Protein AF-A0A928Q8C6-F1 (afdb_monomer)

Secondary structure (DSSP, 8-state):
--HHHHHHTT-TTSPPS-SHHHH-GGGSTT---HHHHHHHTHHHHHHHHHHHHHHHHHHHHHHHHHHH--

Sequence (70 aa):
MSPNKAIEHGKEHRRPYRGSKAVDYTCRNHGTCDWCKSNRMYNEKRELEKMKCRLTDFQQHINEYSNETA

Solvent-accessible surface area (backbone atoms only — not comparable to full-atom values): 4241 Å² total; per-residue (Å²): 133,60,69,68,67,26,57,79,67,76,43,69,86,54,80,74,93,71,58,61,54,73,78,34,74,38,54,31,92,94,30,76,30,64,70,64,44,50,64,70,43,43,65,60,53,53,51,52,50,55,52,49,52,55,52,50,55,52,51,49,53,51,50,52,54,50,62,74,75,105

pLDDT: mean 90.68, std 7.37, range [62.44, 97.88]

Structure (mmCIF, N/CA/C/O backbone):
data_AF-A0A928Q8C6-F1
#
_entry.id   AF-A0A928Q8C6-F1
#
loop_
_atom_site.group_PDB
_atom_site.id
_atom_site.type_symbol
_atom_site.label_atom_id
_atom_site.label_alt_id
_atom_site.label_comp_id
_atom_site.label_asym_id
_atom_site.label_entity_id
_atom_site.label_seq_id
_atom_site.pdbx_PDB_ins_code
_atom_site.Cartn_x
_atom_site.Cartn_y
_atom_site.Cartn_z
_atom_site.occupancy
_atom_site.B_iso_or_equiv
_atom_site.auth_seq_id
_atom_site.auth_comp_id
_atom_site.auth_asym_id
_atom_site.auth_atom_id
_atom_site.pdbx_PDB_model_num
ATOM 1 N N . MET A 1 1 ? 12.201 0.346 -29.232 1.00 62.44 1 MET A N 1
ATOM 2 C CA . MET A 1 1 ? 13.426 1.140 -29.475 1.00 62.44 1 MET A CA 1
ATOM 3 C C . MET A 1 1 ? 14.413 0.255 -30.205 1.00 62.44 1 MET A C 1
ATOM 5 O O . MET A 1 1 ? 14.643 -0.849 -29.734 1.00 62.44 1 MET A O 1
ATOM 9 N N . SER A 1 2 ? 1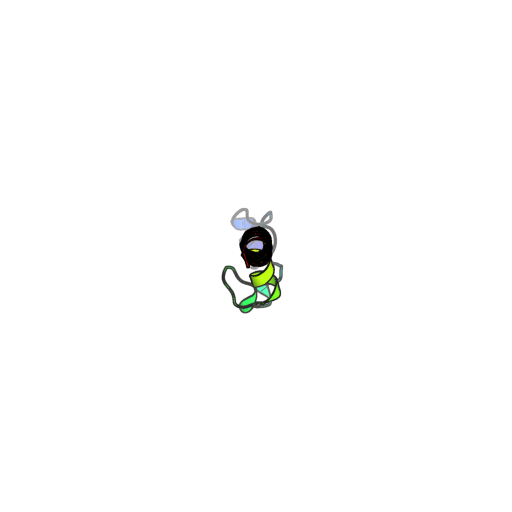4.926 0.697 -31.354 1.00 76.12 2 SER A N 1
ATOM 10 C CA . SER A 1 2 ? 15.993 -0.023 -32.063 1.00 76.12 2 SER A CA 1
ATOM 11 C C . SER A 1 2 ? 17.310 0.095 -31.273 1.00 76.12 2 SER A C 1
ATOM 13 O O . SER A 1 2 ? 17.564 1.184 -30.746 1.00 76.12 2 SER A O 1
ATOM 15 N N . PRO A 1 3 ? 18.139 -0.963 -31.182 1.00 73.25 3 PRO A N 1
ATOM 16 C CA . PRO A 1 3 ? 19.419 -0.941 -30.465 1.00 73.25 3 PRO A CA 1
ATOM 17 C C . PRO A 1 3 ? 20.344 0.206 -30.894 1.00 73.25 3 PRO A C 1
ATOM 19 O O . PRO A 1 3 ? 20.928 0.875 -30.046 1.00 73.25 3 PRO A O 1
ATOM 22 N N . ASN A 1 4 ? 20.387 0.515 -32.192 1.00 84.06 4 ASN A N 1
ATOM 23 C CA . ASN A 1 4 ? 21.275 1.542 -32.750 1.00 84.06 4 ASN A CA 1
ATOM 24 C C . ASN A 1 4 ? 20.948 2.950 -32.223 1.00 84.06 4 ASN A C 1
ATOM 26 O O . ASN A 1 4 ? 21.846 3.691 -31.839 1.00 84.06 4 ASN A O 1
ATOM 30 N N . LYS A 1 5 ? 19.654 3.281 -32.092 1.00 84.38 5 LYS A N 1
ATOM 31 C CA . LYS A 1 5 ? 19.201 4.553 -31.495 1.00 84.38 5 LYS A CA 1
ATOM 32 C C . LYS A 1 5 ?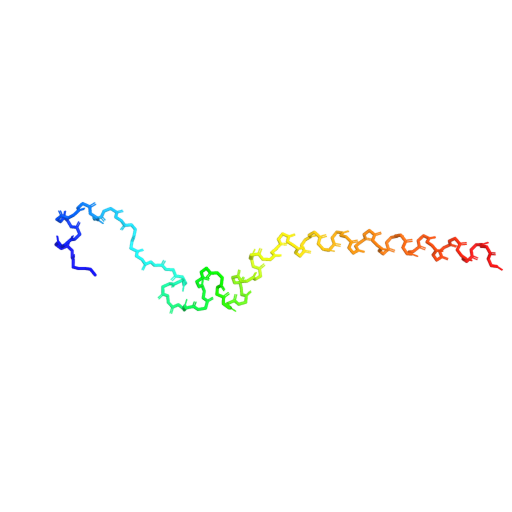 19.494 4.651 -29.998 1.00 84.38 5 LYS A C 1
ATOM 34 O O . LYS A 1 5 ? 19.545 5.750 -29.453 1.00 84.38 5 LYS A O 1
ATOM 39 N N . ALA A 1 6 ? 19.593 3.522 -29.298 1.00 84.50 6 ALA A N 1
ATOM 40 C CA . ALA A 1 6 ? 19.941 3.534 -27.883 1.00 84.50 6 ALA A CA 1
ATOM 41 C C . ALA A 1 6 ? 21.432 3.844 -27.700 1.00 84.50 6 ALA A C 1
ATOM 43 O O . ALA A 1 6 ? 21.749 4.685 -26.869 1.00 84.50 6 ALA A O 1
ATOM 44 N N . ILE A 1 7 ? 22.296 3.237 -28.520 1.00 86.69 7 ILE A N 1
ATOM 45 C CA . ILE A 1 7 ? 23.752 3.444 -28.512 1.00 86.69 7 ILE A CA 1
ATOM 46 C C . ILE A 1 7 ? 24.109 4.887 -28.897 1.00 86.69 7 ILE A C 1
ATOM 48 O O . ILE A 1 7 ? 24.862 5.540 -28.184 1.00 86.69 7 ILE A O 1
ATOM 52 N N . GLU A 1 8 ? 23.509 5.423 -29.966 1.00 93.25 8 GLU A N 1
ATOM 53 C CA . GLU A 1 8 ? 23.749 6.800 -30.441 1.00 93.25 8 GLU A CA 1
ATOM 54 C C . GLU A 1 8 ? 23.496 7.866 -29.361 1.00 93.25 8 GLU A C 1
ATOM 56 O O . GLU A 1 8 ? 24.157 8.900 -29.316 1.00 93.25 8 GLU A O 1
ATOM 61 N N . HIS A 1 9 ? 22.540 7.615 -28.465 1.00 90.94 9 HIS A N 1
ATOM 62 C CA . HIS A 1 9 ? 22.144 8.563 -27.426 1.00 90.94 9 HIS A CA 1
ATOM 63 C C . HIS A 1 9 ? 22.625 8.182 -26.016 1.00 90.94 9 HIS A C 1
ATOM 65 O O . HIS A 1 9 ? 22.130 8.774 -25.052 1.00 90.94 9 HIS A O 1
ATOM 71 N N . GLY A 1 10 ? 23.511 7.187 -25.870 1.00 87.25 10 GLY A N 1
ATOM 72 C CA . GLY A 1 10 ? 24.015 6.736 -24.565 1.00 87.25 10 GLY A CA 1
ATOM 73 C C . GLY A 1 10 ? 22.910 6.193 -23.653 1.00 87.25 10 GLY A C 1
ATOM 74 O O . GLY A 1 10 ? 22.825 6.528 -22.475 1.00 87.25 10 GLY A O 1
ATOM 75 N N . LYS A 1 11 ? 21.941 5.462 -24.211 1.00 86.75 11 LYS A N 1
ATOM 76 C CA . LYS A 1 11 ? 20.743 4.950 -23.517 1.00 86.75 11 LYS A CA 1
ATOM 77 C C . LYS A 1 11 ? 20.754 3.432 -23.354 1.00 86.75 11 LYS A C 1
ATOM 79 O O . LYS A 1 11 ? 19.788 2.892 -22.823 1.00 86.75 11 LYS A O 1
ATOM 84 N N . GLU A 1 12 ? 21.820 2.753 -23.752 1.00 86.62 12 GLU A N 1
ATOM 85 C CA . GLU A 1 12 ? 22.014 1.303 -23.646 1.00 86.62 12 GLU A CA 1
ATOM 86 C C . GLU A 1 12 ? 21.935 0.794 -22.202 1.00 86.62 12 GLU A C 1
ATOM 88 O O . GLU A 1 12 ? 21.337 -0.245 -21.944 1.00 86.62 12 GLU A O 1
ATOM 93 N N . HIS A 1 13 ? 22.424 1.581 -21.243 1.00 86.31 13 HIS A N 1
ATOM 94 C CA . HIS A 1 13 ? 22.327 1.299 -19.808 1.00 86.31 13 HIS A CA 1
ATOM 95 C C . HIS A 1 13 ? 20.921 1.494 -19.200 1.00 86.31 13 HIS A C 1
ATOM 97 O O . HIS A 1 13 ? 20.698 1.173 -18.029 1.00 86.31 13 HIS A O 1
ATOM 103 N N . ARG A 1 14 ? 19.944 2.037 -19.948 1.00 86.50 14 ARG A N 1
ATOM 104 C CA . ARG A 1 14 ? 18.600 2.263 -19.402 1.00 86.50 14 ARG A CA 1
ATOM 105 C C . ARG A 1 14 ? 17.916 0.928 -19.176 1.00 86.50 14 ARG A C 1
ATOM 107 O O . ARG A 1 14 ? 17.778 0.117 -20.089 1.00 86.50 14 ARG A O 1
ATOM 114 N N . ARG A 1 15 ? 17.384 0.747 -17.968 1.00 81.12 15 ARG A N 1
ATOM 115 C CA . ARG A 1 15 ? 16.553 -0.412 -17.656 1.00 81.12 15 ARG A CA 1
ATOM 116 C C . ARG A 1 15 ? 15.406 -0.509 -18.677 1.00 81.12 15 ARG A C 1
ATOM 118 O O . ARG A 1 15 ? 14.699 0.484 -18.880 1.00 81.12 15 ARG A O 1
ATOM 125 N N . PRO A 1 16 ? 15.185 -1.680 -19.302 1.00 79.62 16 PRO A N 1
ATOM 126 C CA . PRO A 1 16 ? 14.075 -1.861 -20.226 1.00 79.62 16 PRO A CA 1
ATOM 127 C C . PRO A 1 16 ? 12.751 -1.589 -19.509 1.00 79.62 16 PRO A C 1
ATOM 129 O O . PRO A 1 16 ? 12.580 -1.957 -18.344 1.00 79.62 16 PRO A O 1
ATOM 132 N N . TYR A 1 17 ? 11.808 -0.960 -20.213 1.00 78.12 17 TYR A N 1
ATOM 133 C CA . TYR A 1 17 ? 10.485 -0.670 -19.669 1.00 78.12 17 TYR A CA 1
ATOM 134 C C . TYR A 1 17 ? 9.719 -1.983 -19.471 1.00 78.12 17 TYR A C 1
ATOM 136 O O . TYR A 1 17 ? 9.196 -2.569 -20.415 1.00 78.12 17 TYR A O 1
ATOM 144 N N . ARG A 1 18 ? 9.738 -2.488 -18.237 1.00 81.81 18 ARG A N 1
ATOM 145 C CA . ARG A 1 18 ? 9.141 -3.761 -17.820 1.00 81.81 18 ARG A CA 1
ATOM 146 C C . ARG A 1 18 ? 8.339 -3.552 -16.536 1.00 81.81 18 ARG A C 1
ATOM 148 O O . ARG A 1 18 ? 8.556 -2.579 -15.814 1.00 81.81 18 ARG A O 1
ATOM 155 N N . GLY A 1 19 ? 7.454 -4.496 -16.230 1.00 87.25 19 GLY A N 1
ATOM 156 C CA . GLY A 1 19 ? 6.633 -4.500 -15.019 1.00 87.25 19 GLY A CA 1
ATOM 157 C C . GLY A 1 19 ? 5.153 -4.251 -15.298 1.00 87.25 19 GLY A C 1
ATOM 158 O O . GLY A 1 19 ? 4.754 -3.958 -16.423 1.00 87.25 19 GLY A O 1
ATOM 159 N N . SER A 1 20 ? 4.335 -4.355 -14.252 1.00 86.62 20 SER A N 1
ATOM 160 C CA . SER A 1 20 ? 2.870 -4.308 -14.354 1.00 86.62 20 SER A CA 1
ATOM 161 C C . SER A 1 20 ? 2.339 -3.035 -15.022 1.00 86.62 20 SER 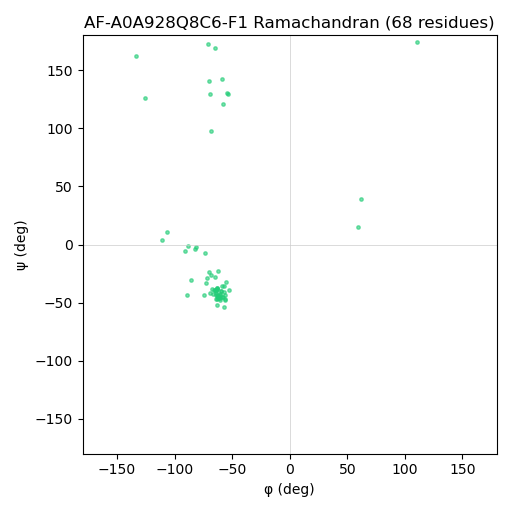A C 1
ATOM 163 O O . SER A 1 20 ? 1.416 -3.107 -15.820 1.00 86.62 20 SER A O 1
ATOM 165 N N . LYS A 1 21 ? 2.983 -1.883 -14.796 1.00 87.69 21 LYS A N 1
ATOM 166 C CA . LYS A 1 21 ? 2.626 -0.579 -15.399 1.00 87.69 21 LYS A CA 1
ATOM 167 C C . LYS A 1 21 ? 2.733 -0.533 -16.929 1.00 87.69 21 LYS A C 1
ATOM 169 O O . LYS A 1 21 ? 2.130 0.344 -17.552 1.00 87.69 21 LYS A O 1
ATOM 174 N N . ALA A 1 22 ? 3.545 -1.420 -17.506 1.00 87.88 22 ALA A N 1
ATOM 175 C CA . ALA A 1 22 ? 3.737 -1.538 -18.947 1.00 87.88 22 ALA A CA 1
ATOM 176 C C . ALA A 1 22 ? 2.690 -2.445 -19.601 1.00 87.88 22 ALA A C 1
ATOM 178 O O . ALA A 1 22 ? 2.349 -2.230 -20.758 1.00 87.88 22 ALA A O 1
ATOM 179 N N . VAL A 1 23 ? 2.204 -3.441 -18.856 1.00 89.62 23 VAL A N 1
ATOM 180 C CA . VAL A 1 23 ? 1.268 -4.465 -19.338 1.00 89.62 23 VAL A CA 1
ATOM 181 C C . VAL A 1 23 ? -0.176 -4.014 -19.152 1.00 89.62 23 VAL A C 1
ATOM 183 O O . VAL A 1 23 ? -0.986 -4.162 -20.059 1.00 89.62 23 VAL A O 1
ATOM 186 N N . ASP A 1 24 ? -0.486 -3.428 -17.997 1.00 91.75 24 ASP A N 1
ATOM 187 C CA . ASP A 1 24 ? -1.836 -3.027 -17.631 1.00 91.75 24 ASP A CA 1
ATOM 188 C C . ASP A 1 24 ? -1.875 -1.542 -17.245 1.00 91.75 24 ASP A C 1
ATOM 190 O O . ASP A 1 24 ? -1.137 -1.064 -16.373 1.00 91.75 24 ASP A O 1
ATOM 194 N N . TYR A 1 25 ? -2.768 -0.800 -17.900 1.00 91.12 25 TYR A N 1
ATOM 195 C CA . TYR A 1 25 ? -2.984 0.614 -17.625 1.00 91.12 25 TYR A CA 1
ATOM 196 C C . TYR A 1 25 ? -3.549 0.848 -16.216 1.00 91.12 25 TYR A C 1
ATOM 198 O O . TYR A 1 25 ? -3.248 1.887 -15.622 1.00 91.12 25 TYR A O 1
ATOM 206 N N . THR A 1 26 ? -4.290 -0.111 -15.646 1.00 95.44 26 THR A N 1
ATOM 207 C CA . THR A 1 26 ? -4.858 -0.008 -14.291 1.00 95.44 26 THR A CA 1
ATOM 208 C C . THR A 1 26 ? -3.783 -0.080 -13.202 1.00 95.44 26 THR A C 1
ATOM 210 O O . THR A 1 26 ? -3.962 0.457 -12.108 1.00 95.44 26 THR A O 1
ATOM 213 N N . CYS A 1 27 ? -2.630 -0.687 -13.497 1.00 94.00 27 CYS A N 1
ATOM 214 C CA . CYS A 1 27 ? -1.499 -0.819 -12.577 1.00 94.00 27 CYS A CA 1
ATOM 215 C C . CYS A 1 27 ? -0.603 0.433 -12.512 1.00 94.00 27 CYS A C 1
ATOM 217 O O . CYS A 1 27 ? 0.360 0.466 -11.739 1.00 94.00 27 CYS A O 1
ATOM 219 N N . ARG A 1 28 ? -0.870 1.463 -13.329 1.00 91.25 28 ARG A N 1
ATOM 220 C CA . ARG A 1 28 ? -0.104 2.723 -13.348 1.00 91.25 28 ARG A CA 1
ATOM 221 C C . ARG A 1 28 ? -0.246 3.498 -12.034 1.00 91.25 28 ARG A C 1
ATOM 223 O O . ARG A 1 28 ? -1.051 3.170 -11.164 1.00 91.25 28 ARG A O 1
ATOM 230 N N . ASN A 1 29 ? 0.577 4.535 -11.868 1.00 90.38 29 ASN A N 1
ATOM 231 C CA . ASN A 1 29 ? 0.456 5.436 -10.719 1.00 90.38 29 ASN A CA 1
ATOM 232 C C . ASN A 1 29 ? -0.976 5.985 -10.662 1.00 90.38 29 ASN A C 1
ATOM 234 O O . ASN A 1 29 ? -1.487 6.436 -11.681 1.00 90.38 29 ASN A O 1
ATOM 238 N N . HIS A 1 30 ? -1.611 5.903 -9.491 1.00 89.38 30 HIS A N 1
ATOM 239 C CA . HIS A 1 30 ? -3.020 6.272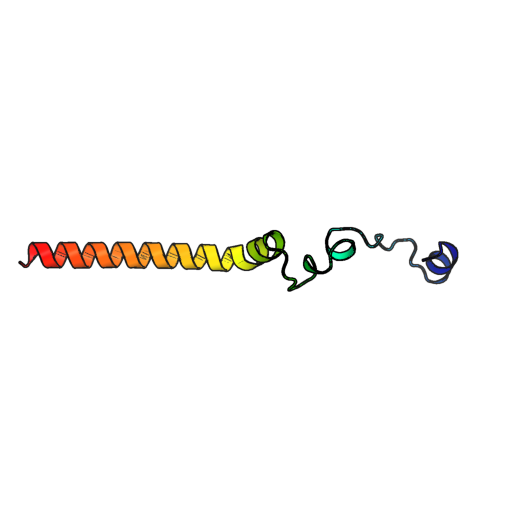 -9.280 1.00 89.38 30 HIS A CA 1
ATOM 240 C C . HIS A 1 30 ? -4.044 5.504 -10.133 1.00 89.38 30 HIS A C 1
ATOM 242 O O . HIS A 1 30 ? -5.206 5.888 -10.182 1.00 89.38 30 HIS A O 1
ATOM 248 N N . GLY A 1 31 ? -3.648 4.390 -10.752 1.00 92.81 31 GLY A N 1
ATOM 249 C CA . GLY A 1 31 ? -4.567 3.521 -11.473 1.00 92.81 31 GLY A CA 1
ATOM 250 C C . GLY A 1 31 ? -5.507 2.740 -10.548 1.00 92.81 31 GLY A C 1
ATOM 251 O O . GLY A 1 31 ? -5.374 2.759 -9.313 1.00 92.81 31 GLY A O 1
ATOM 252 N N . THR A 1 32 ? -6.456 2.052 -11.179 1.00 95.56 32 THR A N 1
ATOM 253 C CA . THR A 1 32 ? -7.596 1.367 -10.558 1.00 95.56 32 THR A CA 1
ATOM 254 C C . THR A 1 32 ? -7.323 -0.072 -10.123 1.00 95.56 32 THR A C 1
ATOM 256 O O . THR A 1 32 ? -8.206 -0.681 -9.537 1.00 95.56 32 THR A O 1
ATOM 259 N N . CYS A 1 33 ? -6.123 -0.620 -10.348 1.00 95.50 33 CYS A N 1
ATOM 260 C CA . CYS A 1 33 ? -5.768 -1.965 -9.888 1.00 95.50 33 CYS A CA 1
ATOM 261 C C . CYS A 1 33 ? -5.917 -2.087 -8.359 1.00 95.50 33 CYS A C 1
ATOM 263 O O . CYS A 1 33 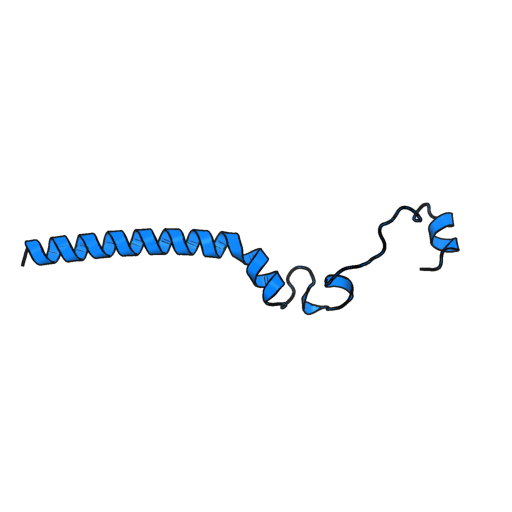? -5.232 -1.381 -7.612 1.00 95.50 33 CYS A O 1
ATOM 265 N N . ASP A 1 34 ? -6.759 -3.013 -7.893 1.00 95.25 34 ASP A N 1
ATOM 266 C CA . ASP A 1 34 ? -7.094 -3.175 -6.471 1.00 95.25 34 ASP A CA 1
ATOM 267 C C . ASP A 1 34 ? -5.900 -3.567 -5.602 1.00 95.25 34 ASP A C 1
ATOM 269 O O . ASP A 1 34 ? -5.747 -3.061 -4.485 1.00 95.25 34 ASP A O 1
ATOM 273 N N . TRP A 1 35 ? -5.010 -4.413 -6.125 1.00 94.31 35 TRP A N 1
ATOM 274 C CA . TRP A 1 35 ? -3.777 -4.788 -5.435 1.00 94.31 35 TRP A CA 1
ATOM 275 C C . TRP A 1 35 ? -2.875 -3.567 -5.228 1.00 94.31 35 TRP A C 1
ATOM 277 O O . TRP A 1 35 ? -2.471 -3.240 -4.110 1.00 94.31 35 TRP A O 1
ATOM 287 N N . CYS A 1 36 ? -2.605 -2.823 -6.306 1.00 94.44 36 CYS A N 1
ATOM 288 C CA . CYS A 1 36 ? -1.789 -1.615 -6.241 1.00 94.44 36 CYS A CA 1
ATOM 289 C C . CYS A 1 36 ? -2.438 -0.528 -5.376 1.00 94.44 36 CYS A C 1
ATOM 291 O O . CYS A 1 36 ? -1.730 0.173 -4.652 1.00 94.44 36 CYS A O 1
ATOM 293 N N . LYS A 1 37 ? -3.765 -0.376 -5.439 1.00 94.94 37 LYS A N 1
ATOM 294 C CA . LYS A 1 37 ? -4.528 0.553 -4.600 1.00 94.94 37 LYS A CA 1
ATOM 295 C C . LYS A 1 37 ? -4.401 0.175 -3.128 1.00 94.94 37 LYS A C 1
ATOM 297 O O . LYS A 1 37 ? -4.081 1.038 -2.318 1.00 94.94 37 LYS A O 1
ATOM 302 N N . SER A 1 38 ? -4.569 -1.099 -2.787 1.00 95.25 38 SER A N 1
ATOM 303 C CA . SER A 1 38 ? -4.457 -1.584 -1.409 1.00 95.25 38 SER A CA 1
ATOM 304 C C . SER A 1 38 ? -3.078 -1.324 -0.809 1.00 95.25 38 SER A C 1
ATOM 306 O O . SER A 1 38 ? -3.006 -0.862 0.327 1.00 95.25 38 SER A O 1
ATOM 308 N N . ASN A 1 39 ? -2.008 -1.506 -1.587 1.00 95.12 39 ASN A N 1
ATOM 309 C CA . ASN A 1 39 ? -0.647 -1.206 -1.136 1.00 95.12 39 ASN A CA 1
ATOM 310 C C . ASN A 1 39 ? -0.433 0.290 -0.866 1.00 95.12 39 ASN A C 1
ATOM 312 O O . ASN A 1 39 ? 0.219 0.642 0.113 1.00 95.12 39 ASN A O 1
ATOM 316 N N . ARG A 1 40 ? -1.003 1.181 -1.693 1.00 94.69 40 ARG A N 1
ATOM 317 C CA . ARG A 1 40 ? -0.939 2.636 -1.448 1.00 94.69 40 ARG A CA 1
ATOM 318 C C . ARG A 1 40 ? -1.695 3.038 -0.179 1.00 94.69 40 ARG A C 1
ATOM 320 O O . ARG A 1 40 ? -1.216 3.878 0.568 1.00 94.69 40 ARG A O 1
ATOM 327 N N . MET A 1 41 ? -2.842 2.408 0.067 1.00 95.88 41 MET A N 1
ATOM 328 C CA . MET A 1 41 ? -3.723 2.699 1.206 1.00 95.88 41 MET A CA 1
ATOM 329 C C . MET A 1 41 ? -3.283 2.024 2.516 1.00 95.88 41 MET A C 1
ATOM 331 O O . MET A 1 41 ? -3.948 2.196 3.533 1.00 95.88 41 MET A O 1
ATOM 335 N N . TYR A 1 42 ? -2.212 1.221 2.518 1.00 96.44 42 TYR A N 1
ATOM 336 C CA . TYR A 1 42 ? -1.828 0.399 3.673 1.00 96.44 42 TYR A CA 1
ATOM 337 C C . TYR A 1 42 ? -1.626 1.224 4.951 1.00 96.44 42 TYR A C 1
ATOM 339 O O . TYR A 1 42 ? -2.178 0.890 5.997 1.00 96.44 42 TYR A O 1
ATOM 347 N N . ASN A 1 43 ? -0.888 2.332 4.853 1.00 96.88 43 ASN A N 1
ATOM 348 C CA . ASN A 1 43 ? -0.621 3.191 6.005 1.00 96.88 43 ASN A CA 1
ATOM 349 C C . ASN A 1 43 ? -1.910 3.805 6.559 1.00 96.88 43 ASN A C 1
ATOM 351 O O . AS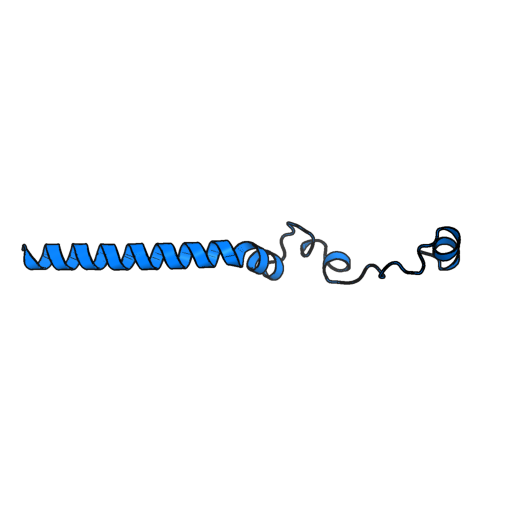N A 1 43 ? -2.129 3.772 7.764 1.00 96.88 43 ASN A O 1
ATOM 355 N N . GLU A 1 44 ? -2.785 4.303 5.685 1.00 97.38 44 GLU A N 1
ATOM 356 C CA . GLU A 1 44 ? -4.072 4.877 6.085 1.00 97.38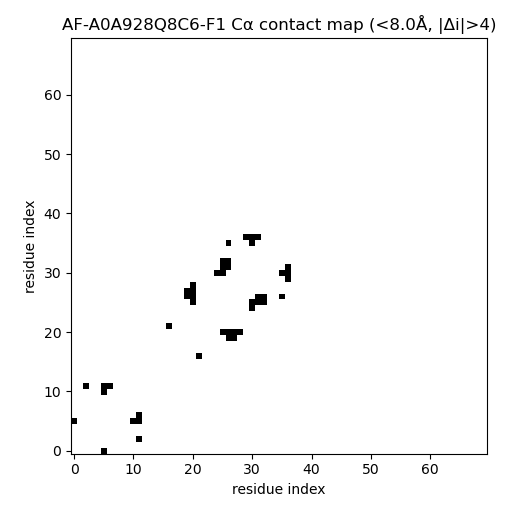 44 GLU A CA 1
ATOM 357 C C . GLU A 1 44 ? -4.966 3.836 6.762 1.00 97.38 44 GLU A C 1
ATOM 359 O O . GLU A 1 44 ? -5.507 4.093 7.834 1.00 97.38 44 GLU A O 1
ATOM 364 N N . LYS A 1 45 ? -5.071 2.631 6.184 1.00 97.06 45 LYS A N 1
ATOM 365 C CA . LYS A 1 45 ? -5.828 1.520 6.778 1.00 97.06 45 LYS A CA 1
ATOM 366 C C . LYS A 1 45 ? -5.302 1.167 8.168 1.00 97.06 45 LYS A C 1
ATOM 368 O O . LYS A 1 45 ? -6.096 1.027 9.093 1.00 97.06 45 LYS A O 1
ATOM 373 N N . ARG A 1 46 ? -3.978 1.085 8.321 1.00 97.50 46 ARG A N 1
ATOM 374 C CA . ARG A 1 46 ? -3.326 0.787 9.600 1.00 97.50 46 ARG A CA 1
ATOM 375 C C . ARG A 1 46 ? -3.606 1.857 10.653 1.00 97.50 46 ARG A C 1
ATOM 377 O O . ARG A 1 46 ? -3.872 1.525 11.802 1.00 97.50 46 ARG A O 1
ATOM 384 N N . GLU A 1 47 ? -3.547 3.137 10.292 1.00 97.75 47 GLU A N 1
ATOM 385 C CA . GLU A 1 47 ? -3.862 4.207 11.243 1.00 97.75 47 GLU A CA 1
ATOM 386 C C . GLU A 1 47 ? -5.352 4.221 11.601 1.00 97.75 47 GLU A C 1
ATOM 388 O O . GLU A 1 47 ? -5.684 4.313 12.780 1.00 97.75 47 GLU A O 1
ATOM 393 N N . LEU A 1 48 ? -6.252 4.034 10.630 1.00 97.88 48 LEU A N 1
ATOM 394 C CA . LEU A 1 48 ? -7.691 3.912 10.884 1.00 97.88 48 LEU A CA 1
ATOM 395 C C . LEU A 1 48 ? -8.014 2.767 11.848 1.00 97.88 48 LEU A C 1
ATOM 397 O O . LEU A 1 48 ? -8.858 2.928 12.725 1.00 97.88 48 LEU A O 1
ATOM 401 N N . GLU A 1 49 ? -7.346 1.626 11.708 1.00 97.31 49 GLU A N 1
ATOM 402 C CA . GLU A 1 49 ? -7.518 0.477 12.596 1.00 97.31 49 GLU A CA 1
ATOM 403 C C . GLU A 1 49 ? -7.087 0.792 14.036 1.00 97.31 49 GLU A C 1
ATOM 405 O O . GLU A 1 49 ? -7.839 0.527 14.974 1.00 97.31 49 GLU A O 1
ATOM 410 N N . LYS A 1 50 ? -5.951 1.477 14.220 1.00 97.38 50 LYS A N 1
ATOM 411 C CA . LYS A 1 50 ? -5.529 1.967 15.544 1.00 97.38 50 LYS A CA 1
ATOM 412 C C . LYS A 1 50 ? -6.533 2.949 16.147 1.00 97.38 50 LYS A C 1
ATOM 414 O O . LYS A 1 50 ? -6.805 2.880 17.342 1.00 97.38 50 LYS A O 1
ATOM 419 N N . MET A 1 51 ? -7.071 3.880 15.350 1.00 97.62 51 MET A N 1
ATOM 420 C CA . MET A 1 51 ? -8.087 4.826 15.833 1.00 97.62 51 MET A CA 1
ATOM 421 C C . MET A 1 51 ? -9.344 4.091 16.294 1.00 97.62 51 MET A C 1
ATOM 423 O O . MET A 1 51 ? -9.852 4.384 17.370 1.00 97.62 51 MET A O 1
ATOM 427 N N . LYS A 1 52 ? -9.819 3.126 15.499 1.00 97.75 52 LYS A N 1
ATOM 428 C CA . LYS A 1 52 ? -10.998 2.318 15.827 1.00 97.75 52 LYS A CA 1
ATOM 429 C C . LYS A 1 52 ? -10.821 1.567 17.141 1.00 97.75 52 LYS A C 1
ATOM 431 O O . LYS A 1 52 ? -11.720 1.641 17.963 1.00 97.75 52 LYS A O 1
ATOM 436 N N . CYS A 1 53 ? -9.663 0.940 17.349 1.00 96.25 53 CYS A N 1
ATOM 437 C CA . CYS A 1 53 ? -9.334 0.257 18.602 1.00 96.25 53 CYS A CA 1
ATOM 438 C C . CYS A 1 53 ? -9.456 1.203 19.814 1.00 96.25 53 CYS A C 1
ATOM 440 O O . CYS A 1 53 ? -10.172 0.928 20.768 1.00 96.25 53 CYS A O 1
ATOM 442 N N . ARG A 1 54 ? -8.880 2.409 19.723 1.00 96.88 54 ARG A N 1
ATOM 443 C CA . ARG A 1 54 ? -8.985 3.401 20.809 1.00 96.88 54 ARG A CA 1
ATOM 444 C C . ARG A 1 54 ? -10.416 3.865 21.076 1.00 96.88 54 ARG A C 1
ATOM 446 O O . ARG A 1 54 ? -10.784 4.091 22.224 1.00 96.88 54 ARG A O 1
ATOM 453 N N . LEU A 1 55 ? -11.215 4.035 20.023 1.00 97.19 55 LEU A N 1
ATOM 454 C CA . LEU A 1 55 ? -12.621 4.419 20.160 1.00 97.19 55 LEU A CA 1
ATOM 455 C C . LEU A 1 55 ? -13.447 3.308 20.816 1.00 97.19 55 LEU A C 1
ATOM 457 O O . LEU A 1 55 ? -14.319 3.611 21.625 1.00 97.19 55 LEU A O 1
ATOM 461 N N . THR A 1 56 ? -13.176 2.041 20.488 1.00 96.94 56 THR A N 1
ATOM 462 C CA . THR A 1 56 ? -13.870 0.907 21.108 1.00 96.94 56 THR A CA 1
ATOM 463 C C . THR A 1 56 ? -13.526 0.774 22.583 1.00 96.94 56 THR A C 1
ATOM 465 O O . THR A 1 56 ? -14.4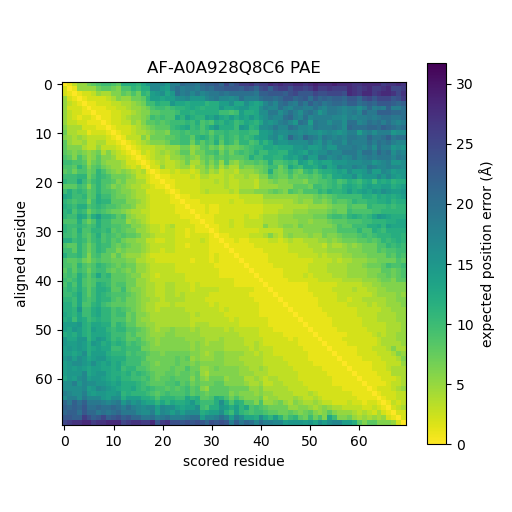46 0.619 23.381 1.00 96.94 56 THR A O 1
ATOM 468 N N . ASP A 1 57 ? -12.253 0.929 22.954 1.00 95.88 57 ASP A N 1
ATOM 469 C CA . ASP A 1 57 ? -11.816 0.878 24.356 1.00 95.88 57 ASP A CA 1
ATOM 470 C C . ASP A 1 57 ? -12.497 1.982 25.180 1.00 95.88 57 ASP A C 1
ATOM 472 O O . ASP A 1 57 ? -13.021 1.750 26.269 1.00 95.88 57 ASP A O 1
ATOM 476 N N . PHE A 1 58 ? -12.565 3.197 24.625 1.00 96.56 58 PHE A N 1
ATOM 477 C CA . PHE A 1 58 ? -13.244 4.321 25.267 1.00 96.56 58 PHE A CA 1
ATOM 478 C C . PHE A 1 58 ? -14.750 4.078 25.433 1.00 96.56 58 PHE A C 1
ATOM 480 O O . PHE A 1 58 ? -15.318 4.365 26.486 1.00 96.56 58 PHE A O 1
ATOM 487 N N . GLN A 1 59 ? -15.405 3.519 24.412 1.00 96.75 59 GLN A N 1
ATOM 488 C CA . GLN A 1 59 ? -16.827 3.187 24.482 1.00 96.75 59 GLN A CA 1
ATOM 489 C C . GLN A 1 59 ? -17.113 2.107 25.533 1.00 96.75 59 GLN A C 1
ATOM 491 O O . GLN A 1 59 ? -18.123 2.192 26.229 1.00 96.75 59 GLN A O 1
ATOM 496 N N . GLN A 1 60 ? -16.240 1.104 25.657 1.00 95.75 60 GLN A N 1
ATOM 497 C CA . GLN A 1 60 ? -16.356 0.066 26.682 1.00 95.75 60 GLN A CA 1
ATOM 498 C C . GLN A 1 60 ? -16.290 0.672 28.083 1.00 95.75 60 GLN A C 1
ATOM 500 O O . GLN A 1 60 ? -17.198 0.439 28.875 1.00 95.75 60 GLN A O 1
ATOM 505 N N . HIS A 1 61 ? -15.312 1.544 28.334 1.00 94.94 61 HIS A N 1
ATOM 506 C CA . HIS A 1 61 ? -15.183 2.235 29.615 1.00 94.94 61 HIS A CA 1
ATOM 507 C C . HIS A 1 61 ? -16.418 3.090 29.955 1.00 94.94 61 HIS A C 1
ATOM 509 O O . HIS A 1 61 ? -16.862 3.128 31.100 1.00 94.94 61 HIS A O 1
ATOM 515 N N . ILE A 1 62 ? -17.002 3.791 28.972 1.00 96.38 62 ILE A N 1
ATOM 516 C CA . ILE A 1 62 ? -18.254 4.540 29.187 1.00 96.38 62 ILE A CA 1
ATOM 517 C C . ILE A 1 62 ? -19.383 3.597 29.601 1.00 96.38 62 ILE A C 1
ATOM 519 O O . ILE A 1 62 ? -20.120 3.897 30.539 1.00 96.38 62 ILE A O 1
ATOM 523 N N . ASN A 1 63 ? -19.527 2.475 28.896 1.00 95.19 63 ASN A N 1
ATOM 524 C CA . ASN A 1 63 ? -20.581 1.512 29.180 1.00 95.19 63 ASN A CA 1
ATOM 525 C C . ASN A 1 63 ? -20.413 0.925 30.590 1.00 95.19 63 ASN A C 1
ATOM 527 O O . ASN A 1 63 ? -21.387 0.851 31.333 1.00 95.19 63 ASN A O 1
ATOM 531 N N . GLU A 1 64 ? -19.191 0.564 30.979 1.00 94.31 64 GLU A N 1
ATOM 532 C CA . GLU A 1 64 ? -18.858 0.076 32.323 1.00 94.31 64 GLU A CA 1
ATOM 533 C C . GLU A 1 64 ? -19.244 1.092 33.401 1.00 94.31 64 GLU A C 1
ATOM 535 O O . GLU A 1 64 ? -20.058 0.769 34.263 1.00 94.31 64 GLU A O 1
ATOM 540 N N . TYR A 1 65 ? -18.789 2.344 33.280 1.00 93.88 65 TYR A N 1
AT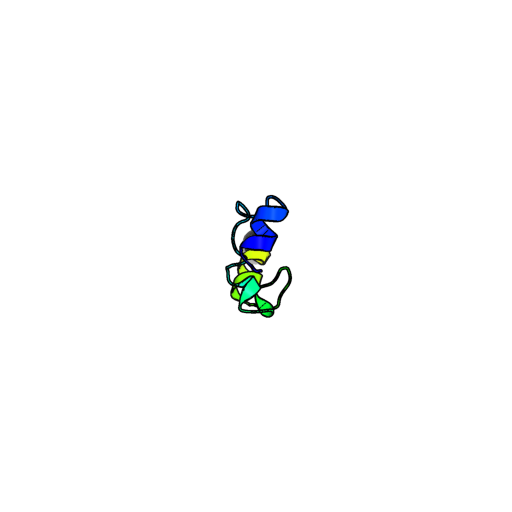OM 541 C CA . TYR A 1 65 ? -19.167 3.414 34.208 1.00 93.88 65 TYR A CA 1
ATOM 542 C C . TYR A 1 65 ? -20.690 3.592 34.294 1.00 93.88 65 TYR A C 1
ATOM 544 O O . TYR A 1 65 ? -21.247 3.710 35.382 1.00 93.88 65 TYR A O 1
ATOM 552 N N . SER A 1 66 ? -21.387 3.571 33.153 1.00 91.38 66 SER A N 1
ATOM 553 C CA . SER A 1 66 ? -22.844 3.728 33.136 1.00 91.38 66 SER A CA 1
ATOM 554 C C . SER A 1 66 ? -23.571 2.597 33.868 1.00 91.38 66 SER A C 1
ATOM 556 O O . SER A 1 66 ? -24.537 2.873 34.573 1.00 91.38 66 SER A O 1
ATOM 558 N N . ASN A 1 67 ? -23.075 1.360 33.763 1.00 89.25 67 ASN A N 1
ATOM 559 C CA . ASN A 1 67 ? -23.638 0.197 34.450 1.00 89.25 67 ASN A CA 1
ATOM 560 C C . ASN A 1 67 ? -23.358 0.217 35.959 1.00 89.25 67 ASN A C 1
ATOM 562 O O . ASN A 1 67 ? -24.180 -0.265 36.725 1.00 89.25 67 ASN A O 1
ATOM 566 N N . GLU A 1 68 ? -22.218 0.761 36.390 1.00 85.56 68 GLU A N 1
ATOM 567 C CA . GLU A 1 68 ? -21.891 0.923 37.815 1.00 85.56 68 GLU A CA 1
ATOM 568 C C . GLU A 1 68 ? -22.718 2.027 38.489 1.00 85.56 68 GLU A C 1
ATOM 570 O O . GLU A 1 68 ? -22.965 1.974 39.692 1.00 85.56 68 GLU A O 1
ATOM 575 N N . THR A 1 69 ? -23.139 3.037 37.722 1.00 80.31 69 THR A N 1
ATOM 576 C CA . THR A 1 69 ? -23.954 4.160 38.219 1.00 80.31 69 THR A CA 1
ATOM 577 C C . THR A 1 69 ? -25.470 3.957 38.122 1.00 80.31 69 THR A C 1
ATOM 579 O O . THR A 1 69 ? -26.212 4.832 38.576 1.00 80.31 69 THR A O 1
ATOM 582 N N . ALA A 1 70 ? -25.927 2.861 37.510 1.00 67.62 70 ALA A N 1
ATOM 583 C CA . ALA A 1 70 ? -27.342 2.522 37.321 1.00 67.62 70 ALA A CA 1
ATOM 584 C C . ALA A 1 70 ? -27.867 1.612 38.439 1.00 67.62 70 ALA A C 1
ATOM 586 O O . ALA A 1 70 ? -29.031 1.823 38.851 1.00 67.62 70 ALA A O 1
#

Radius of gyration: 25.65 Å; Cα contacts (8 Å, |Δi|>4): 23; chains: 1; bounding box: 51×13×71 Å

Foldseek 3Di:
DDPVVCVVVVNNPPDPPDDPVVVDVQLDDVRVPPVNVCVVCVVVVVVVVVVVVVVVVVVVVVVVVVVVVD

Mean predicted aligned error: 7.97 Å